Protein AF-A0A2I1HFL2-F1 (afdb_monomer_lite)

Secondary structure (DSSP, 8-state):
---SEE----TTT------EESSTT--HHHHHHHHHHHHHHHHHHHHHHHHHHHHHHHHHS-HHHHHHHHHHHHHHHTEEE-TTT--EEESSS-SS-TTT---

Structure (mmCIF, N/CA/C/O backbone):
data_AF-A0A2I1HFL2-F1
#
_entry.id   AF-A0A2I1HFL2-F1
#
loop_
_atom_site.group_PDB
_atom_site.id
_atom_site.type_symbol
_atom_site.label_atom_id
_atom_site.label_alt_id
_atom_site.label_comp_id
_atom_site.label_asym_id
_atom_sit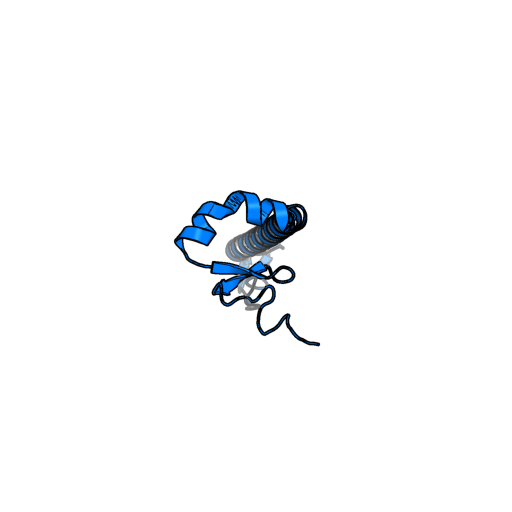e.label_entity_id
_atom_site.label_seq_id
_atom_site.pdbx_PDB_ins_code
_atom_site.Cartn_x
_atom_site.Cartn_y
_atom_site.Cartn_z
_atom_site.occupancy
_atom_site.B_iso_or_equiv
_atom_site.auth_seq_id
_atom_site.auth_comp_id
_atom_site.auth_asym_id
_atom_site.auth_atom_id
_atom_site.pdbx_PDB_model_num
ATOM 1 N N . MET A 1 1 ? 17.035 10.294 -38.124 1.00 51.78 1 MET A N 1
ATOM 2 C CA . MET A 1 1 ? 17.716 9.606 -37.006 1.00 51.78 1 MET A CA 1
ATOM 3 C C . MET A 1 1 ? 16.782 9.611 -35.808 1.00 51.78 1 MET A C 1
ATOM 5 O O . MET A 1 1 ? 16.380 10.684 -35.382 1.00 51.78 1 MET A O 1
ATOM 9 N N . ILE A 1 2 ? 16.361 8.442 -35.326 1.00 60.41 2 ILE A N 1
ATOM 10 C CA . ILE A 1 2 ? 15.558 8.319 -34.102 1.00 60.41 2 ILE A CA 1
ATOM 11 C C . ILE A 1 2 ? 16.543 8.006 -32.974 1.00 60.41 2 ILE A C 1
ATOM 13 O O . ILE A 1 2 ? 17.130 6.936 -33.001 1.00 60.41 2 ILE A O 1
ATOM 17 N N . GLY A 1 3 ? 16.707 8.942 -32.033 1.00 68.12 3 GLY A N 1
ATOM 18 C CA . GLY A 1 3 ? 17.346 8.762 -30.724 1.00 68.12 3 GLY A CA 1
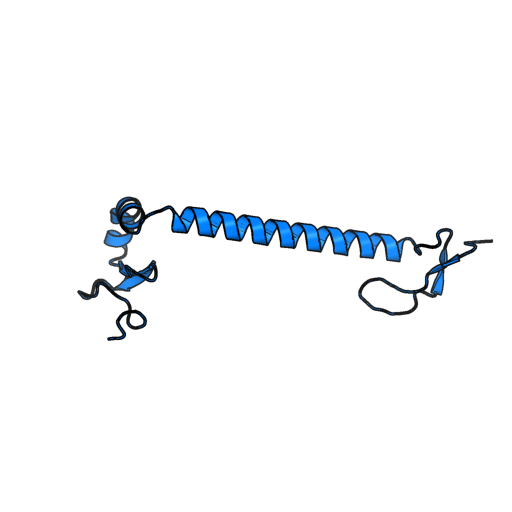ATOM 19 C C . GLY A 1 3 ? 18.854 8.490 -30.707 1.00 68.12 3 GLY A C 1
ATOM 20 O O . GLY A 1 3 ? 19.284 7.381 -30.987 1.00 68.12 3 GLY A O 1
ATOM 21 N N . GLU A 1 4 ? 19.646 9.480 -30.291 1.00 84.44 4 GLU A N 1
ATOM 22 C CA . GLU A 1 4 ? 21.105 9.371 -30.089 1.00 84.44 4 GLU A CA 1
ATOM 23 C C . GLU A 1 4 ? 21.503 8.392 -28.969 1.00 84.44 4 GLU A C 1
ATOM 25 O O . GLU A 1 4 ? 22.639 7.928 -28.917 1.00 84.44 4 GLU A O 1
ATOM 30 N N . TYR A 1 5 ? 20.564 8.042 -28.087 1.00 83.06 5 TYR A N 1
ATOM 31 C CA . TYR A 1 5 ? 20.786 7.143 -26.960 1.00 83.06 5 TYR A CA 1
ATOM 32 C C . TYR A 1 5 ? 20.065 5.815 -27.167 1.00 83.06 5 TYR A C 1
ATOM 34 O O . TYR A 1 5 ? 18.971 5.756 -27.721 1.00 83.06 5 TYR A O 1
ATOM 42 N N . SER A 1 6 ? 20.634 4.725 -26.662 1.00 84.31 6 SER A N 1
ATOM 43 C CA . SER A 1 6 ? 19.940 3.438 -26.582 1.00 84.31 6 SER A CA 1
ATOM 44 C C . SER A 1 6 ? 19.413 3.22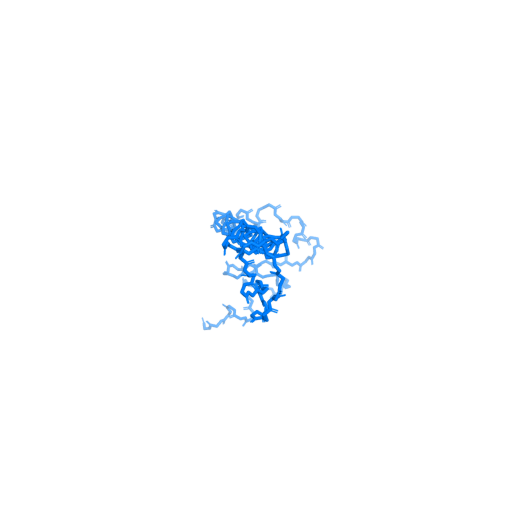6 -25.166 1.00 84.31 6 SER A C 1
ATOM 46 O O . SER A 1 6 ? 20.090 3.513 -24.182 1.00 84.31 6 SER A O 1
ATOM 48 N N . CYS A 1 7 ? 18.172 2.755 -25.037 1.00 87.38 7 CYS A N 1
ATOM 49 C CA . CYS A 1 7 ? 17.618 2.438 -23.726 1.00 87.38 7 CYS A CA 1
ATOM 50 C C . CYS A 1 7 ? 18.281 1.155 -23.184 1.00 87.38 7 CYS A C 1
ATOM 52 O O . CYS A 1 7 ? 18.097 0.091 -23.788 1.00 87.38 7 CYS A O 1
ATOM 54 N N . PRO A 1 8 ? 19.000 1.220 -22.046 1.00 80.75 8 PRO A N 1
ATOM 55 C CA . PRO A 1 8 ? 19.830 0.108 -21.588 1.00 80.75 8 PRO A CA 1
ATOM 56 C C . PRO A 1 8 ? 18.991 -1.072 -21.083 1.00 80.75 8 PRO A C 1
ATOM 58 O O . PRO A 1 8 ? 19.261 -2.212 -21.447 1.00 80.75 8 PRO A O 1
ATOM 61 N N . TYR A 1 9 ? 17.927 -0.824 -20.307 1.00 83.25 9 TYR A N 1
ATOM 62 C CA . TYR A 1 9 ? 17.052 -1.880 -19.786 1.00 83.25 9 TYR A CA 1
ATOM 63 C C . TYR A 1 9 ? 15.623 -1.408 -19.476 1.00 83.25 9 TYR A C 1
ATOM 65 O O . TYR A 1 9 ? 15.341 -0.218 -19.284 1.00 83.25 9 TYR A O 1
ATOM 73 N N . LEU A 1 10 ? 14.713 -2.378 -19.391 1.00 82.25 10 LEU A N 1
ATOM 74 C CA . LEU A 1 10 ? 13.351 -2.220 -18.888 1.00 82.25 10 LEU A CA 1
ATOM 75 C C . LEU A 1 10 ? 13.345 -2.288 -17.352 1.00 82.25 10 LEU A C 1
ATOM 77 O O . LEU A 1 10 ? 13.698 -3.324 -16.775 1.00 82.25 10 LEU A O 1
ATOM 81 N N . CYS A 1 11 ? 12.908 -1.211 -16.682 1.00 79.88 11 CYS A N 1
ATOM 82 C CA . CYS A 1 11 ? 12.774 -1.189 -15.219 1.00 79.88 11 CYS A CA 1
ATOM 83 C C . CYS A 1 11 ? 11.972 -2.401 -14.720 1.00 79.88 11 CYS A C 1
ATOM 85 O O . CYS A 1 11 ? 10.992 -2.804 -15.350 1.00 79.88 11 CYS A O 1
ATOM 87 N N . ASN A 1 12 ? 12.372 -2.944 -13.568 1.00 73.50 12 ASN A N 1
ATOM 88 C CA . ASN A 1 12 ? 11.780 -4.099 -12.875 1.00 73.50 12 ASN A CA 1
ATOM 89 C C . ASN A 1 12 ? 12.053 -5.479 -13.496 1.00 73.50 12 ASN A C 1
ATOM 91 O O . ASN A 1 12 ? 11.876 -6.475 -12.807 1.00 73.50 12 ASN A O 1
ATOM 95 N N . THR A 1 13 ? 12.478 -5.566 -14.761 1.00 81.12 13 THR A N 1
ATOM 96 C CA . THR A 1 13 ? 12.744 -6.867 -15.414 1.00 81.12 13 THR A CA 1
ATOM 97 C C . THR A 1 13 ? 14.222 -7.134 -15.672 1.00 81.12 13 THR A C 1
ATOM 99 O O . THR A 1 13 ? 14.585 -8.272 -15.943 1.00 81.12 13 THR A O 1
ATOM 102 N N . GLY A 1 14 ? 15.065 -6.092 -15.652 1.00 80.94 14 GLY A N 1
ATOM 103 C CA . GLY A 1 14 ? 16.496 -6.194 -15.961 1.00 80.94 14 GLY A CA 1
ATOM 104 C C . GLY A 1 14 ? 16.806 -6.565 -17.418 1.00 80.94 14 GLY A C 1
ATOM 105 O O . GLY A 1 14 ? 17.969 -6.667 -17.789 1.00 80.94 14 GLY A O 1
ATOM 106 N N . LYS A 1 15 ? 15.783 -6.753 -18.262 1.00 85.00 15 LYS A N 1
ATOM 107 C CA . LYS A 1 15 ? 15.947 -7.120 -19.670 1.00 85.00 15 LYS A CA 1
ATOM 108 C C . LYS A 1 15 ? 16.382 -5.913 -20.489 1.00 85.00 15 LYS A C 1
ATOM 110 O O . LYS A 1 15 ? 15.853 -4.815 -20.293 1.00 85.00 15 LYS A O 1
ATOM 115 N N . ALA A 1 16 ? 17.287 -6.136 -21.440 1.00 83.06 16 ALA A N 1
ATOM 116 C CA . ALA A 1 16 ? 17.694 -5.117 -22.400 1.00 83.06 16 ALA A CA 1
ATOM 117 C C . ALA A 1 16 ? 16.472 -4.579 -23.159 1.00 83.06 16 ALA A C 1
ATOM 119 O O . ALA A 1 16 ? 15.651 -5.345 -23.662 1.00 83.06 16 ALA A O 1
ATOM 120 N N . CYS A 1 17 ? 16.335 -3.251 -23.208 1.00 85.00 17 CYS A N 1
ATOM 121 C CA . CYS A 1 17 ? 15.204 -2.621 -23.887 1.00 85.00 17 CYS A CA 1
ATOM 122 C C . CYS A 1 17 ? 15.447 -2.501 -25.395 1.00 85.00 17 CYS A C 1
ATOM 124 O O . CYS A 1 17 ? 14.490 -2.594 -26.158 1.00 85.00 17 CYS A O 1
ATOM 126 N N . GLY A 1 18 ? 16.689 -2.231 -25.815 1.00 79.50 18 GLY A N 1
ATOM 127 C CA . GLY A 1 18 ? 17.102 -2.189 -27.226 1.00 79.50 18 GLY A CA 1
ATOM 128 C C . GLY A 1 18 ? 16.476 -1.076 -28.078 1.00 79.50 18 GLY A C 1
ATOM 129 O O . GLY A 1 18 ? 16.802 -0.949 -29.251 1.00 79.50 18 GLY A O 1
ATOM 130 N N . ASN A 1 19 ? 15.593 -0.252 -27.508 1.00 84.75 19 ASN A N 1
ATOM 131 C CA . ASN A 1 19 ? 14.915 0.820 -28.229 1.00 84.75 19 ASN A CA 1
ATOM 132 C C . ASN A 1 19 ? 15.782 2.077 -28.279 1.00 84.75 19 ASN A C 1
ATOM 134 O O . ASN A 1 19 ? 16.288 2.528 -27.245 1.00 84.75 19 ASN A O 1
ATOM 138 N N . ALA A 1 20 ? 15.865 2.686 -29.462 1.00 83.94 20 ALA A N 1
ATOM 139 C CA . ALA A 1 20 ? 16.444 4.009 -29.617 1.00 83.94 20 ALA A CA 1
ATOM 140 C C . ALA A 1 20 ? 15.635 5.051 -28.828 1.00 83.94 20 ALA A C 1
ATOM 142 O O . ALA A 1 20 ? 14.404 4.987 -28.713 1.00 83.94 20 ALA A O 1
ATOM 143 N N . CYS A 1 21 ? 16.340 6.003 -28.238 1.00 82.25 21 CYS A N 1
ATOM 144 C CA . CYS A 1 21 ? 15.808 6.973 -27.307 1.00 82.25 21 CYS A CA 1
ATOM 145 C C . CYS A 1 21 ? 16.480 8.335 -27.480 1.00 82.25 21 CYS A C 1
ATOM 147 O O . CYS A 1 21 ? 17.660 8.448 -27.777 1.00 82.25 21 CYS A O 1
ATOM 149 N N . ILE A 1 22 ? 15.711 9.392 -27.248 1.00 85.75 22 ILE A N 1
ATOM 150 C CA . ILE A 1 22 ? 16.200 10.776 -27.253 1.00 85.75 22 ILE A CA 1
ATOM 151 C C . ILE A 1 22 ? 16.768 11.209 -25.892 1.00 85.75 22 ILE A C 1
ATOM 153 O O . ILE A 1 22 ? 17.164 12.355 -25.736 1.00 85.75 22 ILE A O 1
ATOM 157 N N . ARG A 1 23 ? 16.730 10.330 -24.884 1.00 83.50 23 ARG A N 1
ATOM 158 C CA . ARG A 1 23 ? 17.079 10.629 -23.495 1.00 83.50 23 ARG A CA 1
ATOM 159 C C . ARG A 1 23 ? 18.097 9.620 -22.968 1.00 83.50 23 ARG A C 1
ATOM 161 O O . ARG A 1 23 ? 17.882 8.421 -23.178 1.00 83.50 23 ARG A O 1
ATOM 168 N N . PRO A 1 24 ? 19.124 10.060 -22.225 1.00 82.62 24 PRO A N 1
ATOM 169 C CA . PRO A 1 24 ? 20.079 9.149 -21.600 1.00 82.62 24 PRO A CA 1
ATOM 170 C C . PRO A 1 24 ? 19.421 8.269 -20.525 1.00 82.62 24 PRO A C 1
ATOM 172 O O . PRO A 1 24 ? 19.854 7.143 -20.301 1.00 82.62 24 PRO A O 1
ATOM 175 N N . GLU A 1 25 ? 18.330 8.724 -19.897 1.00 82.56 25 GLU A N 1
ATOM 176 C CA . GLU A 1 25 ? 17.617 7.955 -18.868 1.00 82.56 25 GLU A CA 1
ATOM 177 C C . GLU A 1 25 ? 16.767 6.810 -19.442 1.00 82.56 25 GLU A C 1
ATOM 179 O O . GLU A 1 25 ? 16.279 5.969 -18.691 1.00 82.56 25 GLU A O 1
ATOM 184 N N . GLY A 1 26 ? 16.568 6.757 -20.763 1.00 86.25 26 GLY A N 1
ATOM 185 C CA . GLY A 1 26 ? 15.859 5.671 -21.437 1.00 86.25 26 GLY A CA 1
ATOM 186 C C . GLY A 1 26 ? 14.477 6.033 -21.987 1.00 86.25 26 GLY A C 1
ATOM 187 O O . GLY A 1 26 ? 13.974 7.153 -21.876 1.00 86.25 26 GLY A O 1
ATOM 188 N N . CYS A 1 27 ? 13.860 5.054 -22.657 1.00 88.62 27 CYS A N 1
ATOM 189 C CA . CYS A 1 27 ? 12.685 5.263 -23.503 1.00 88.62 27 CYS A CA 1
ATOM 190 C C . CYS A 1 27 ? 11.383 5.512 -22.721 1.00 88.62 27 CYS A C 1
ATOM 192 O O . CYS A 1 27 ? 11.301 5.377 -21.500 1.00 88.62 27 CYS A O 1
ATOM 194 N N . ARG A 1 28 ? 10.301 5.824 -23.445 1.00 86.44 28 ARG A N 1
ATOM 195 C CA . ARG A 1 28 ? 8.965 6.049 -22.862 1.00 86.44 28 ARG A CA 1
ATOM 196 C C . ARG A 1 28 ? 8.492 4.890 -21.971 1.00 86.44 28 ARG A C 1
ATOM 198 O O . ARG A 1 28 ? 7.822 5.133 -20.968 1.00 86.44 28 ARG A O 1
ATOM 205 N N . PHE A 1 29 ? 8.820 3.645 -22.323 1.00 84.88 29 PHE A N 1
ATOM 206 C CA . PHE A 1 29 ? 8.471 2.473 -21.514 1.00 84.88 29 PHE A CA 1
ATOM 207 C C . PHE A 1 29 ? 9.235 2.444 -20.186 1.00 84.88 29 PHE A C 1
ATOM 209 O O . PHE A 1 29 ? 8.614 2.207 -19.150 1.00 84.88 29 PHE A O 1
ATOM 216 N N . HIS A 1 30 ? 10.533 2.770 -20.202 1.00 87.38 30 HIS A N 1
ATOM 217 C CA . HIS A 1 30 ? 11.356 2.906 -18.997 1.00 87.38 30 HIS A CA 1
ATOM 218 C C . HIS A 1 30 ? 10.746 3.937 -18.034 1.00 87.38 30 HIS A C 1
ATOM 220 O O . HIS A 1 30 ? 10.467 3.625 -16.878 1.00 87.38 30 HIS A O 1
ATOM 226 N N . TRP A 1 31 ? 10.407 5.131 -18.528 1.00 85.75 31 TRP A N 1
ATOM 227 C CA . TRP A 1 31 ? 9.802 6.188 -17.709 1.00 85.75 31 TRP A CA 1
ATOM 228 C C . TRP A 1 31 ? 8.447 5.811 -17.106 1.00 85.75 31 TRP A C 1
ATOM 230 O O . TRP A 1 31 ? 8.204 6.066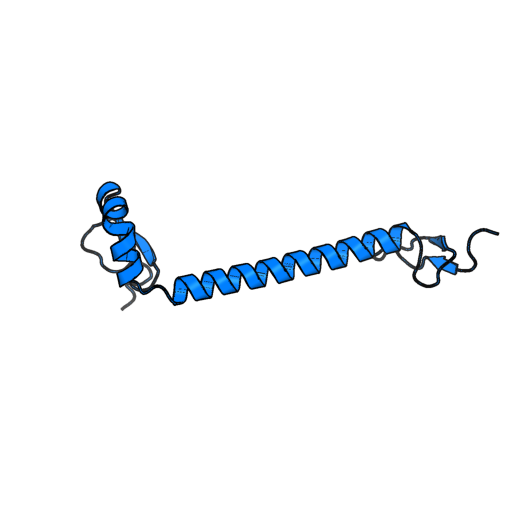 -15.926 1.00 85.75 31 TRP A O 1
ATOM 240 N N . LYS A 1 32 ? 7.564 5.169 -17.882 1.00 87.06 32 LYS A N 1
ATOM 241 C CA . LYS A 1 32 ? 6.280 4.676 -17.355 1.00 87.06 32 LYS A CA 1
ATOM 242 C C . LYS A 1 32 ? 6.483 3.648 -16.243 1.00 87.06 32 LYS A C 1
ATOM 244 O O . LYS A 1 32 ? 5.766 3.689 -15.245 1.00 87.06 32 LYS A O 1
ATOM 249 N N . ALA A 1 33 ? 7.438 2.736 -16.407 1.00 86.75 33 ALA A N 1
ATOM 250 C CA . ALA A 1 33 ? 7.739 1.722 -15.406 1.00 86.75 33 ALA A CA 1
ATOM 251 C C . ALA A 1 33 ? 8.350 2.336 -14.133 1.00 86.75 33 ALA A C 1
ATOM 253 O O . ALA A 1 33 ? 7.912 2.001 -13.034 1.00 86.75 33 ALA A O 1
ATOM 254 N N . LYS A 1 34 ? 9.275 3.293 -14.277 1.00 85.38 34 LYS A N 1
ATOM 255 C CA . LYS A 1 34 ? 9.865 4.051 -13.164 1.00 85.38 34 LYS A CA 1
ATOM 256 C C . LYS A 1 34 ? 8.811 4.842 -12.384 1.00 85.38 34 LYS A C 1
ATOM 258 O O . LYS A 1 34 ? 8.791 4.785 -11.160 1.00 85.38 34 LYS A O 1
ATOM 263 N N . LYS A 1 35 ? 7.876 5.507 -13.075 1.00 86.25 35 LYS A N 1
ATOM 264 C CA . LYS A 1 35 ? 6.755 6.205 -12.425 1.00 86.25 35 LYS A CA 1
ATOM 265 C C . LYS A 1 35 ? 5.894 5.247 -11.593 1.00 86.25 35 LYS A C 1
ATOM 267 O O . LYS A 1 35 ? 5.676 5.506 -10.419 1.00 86.25 35 LYS A O 1
ATOM 272 N N . ARG A 1 36 ? 5.499 4.098 -12.162 1.00 85.19 36 ARG A N 1
ATOM 273 C CA . ARG A 1 36 ? 4.738 3.061 -11.435 1.00 85.19 36 ARG A CA 1
ATOM 274 C C . ARG A 1 36 ? 5.471 2.542 -10.197 1.00 85.19 36 ARG A C 1
ATOM 276 O O . ARG A 1 36 ? 4.822 2.232 -9.205 1.00 85.19 36 ARG A O 1
ATOM 283 N N . PHE A 1 37 ? 6.796 2.421 -10.262 1.00 83.69 37 PHE A N 1
ATOM 284 C CA . PHE A 1 37 ? 7.609 2.003 -9.121 1.00 83.69 37 PHE A CA 1
ATOM 285 C C . PHE A 1 37 ? 7.541 3.024 -7.980 1.00 83.69 37 PHE A C 1
ATOM 287 O O . PHE A 1 37 ? 7.218 2.650 -6.857 1.00 83.69 37 PHE A O 1
ATOM 294 N N . TYR A 1 38 ? 7.750 4.312 -8.269 1.00 81.56 38 TYR A N 1
ATOM 295 C CA . TYR A 1 38 ? 7.614 5.359 -7.252 1.00 81.56 38 TYR A CA 1
ATOM 296 C C . TYR A 1 38 ? 6.184 5.493 -6.724 1.00 81.56 38 TYR A C 1
ATOM 298 O O . TYR A 1 38 ? 6.006 5.647 -5.520 1.00 81.56 38 TYR A O 1
ATOM 306 N N . ASP A 1 39 ? 5.170 5.380 -7.586 1.00 87.88 39 ASP A N 1
ATOM 307 C CA . ASP A 1 39 ? 3.765 5.400 -7.162 1.00 87.88 39 ASP A CA 1
ATOM 308 C C . ASP A 1 39 ? 3.465 4.237 -6.197 1.00 87.88 39 ASP A C 1
ATOM 310 O O . ASP A 1 39 ? 2.805 4.436 -5.176 1.00 87.88 39 ASP A O 1
ATOM 314 N N . ARG A 1 40 ? 4.011 3.039 -6.466 1.00 84.19 40 ARG A N 1
ATOM 315 C CA . ARG A 1 40 ? 3.910 1.885 -5.560 1.00 84.19 40 ARG A CA 1
ATOM 316 C C . ARG A 1 40 ? 4.608 2.159 -4.230 1.00 84.19 40 ARG A C 1
ATOM 318 O O . ARG A 1 40 ? 3.965 2.011 -3.196 1.00 84.19 40 ARG A O 1
ATOM 325 N N . LEU A 1 41 ? 5.868 2.596 -4.249 1.00 84.19 41 LEU A N 1
ATOM 326 C CA . LEU A 1 41 ? 6.604 2.925 -3.023 1.00 84.19 41 LEU A CA 1
ATOM 327 C C . LEU A 1 41 ? 5.860 3.966 -2.181 1.00 84.19 41 LEU A C 1
ATOM 329 O O . LEU A 1 41 ? 5.738 3.807 -0.971 1.00 84.19 41 LEU A O 1
ATOM 333 N N . ARG A 1 42 ? 5.297 4.998 -2.820 1.00 86.69 42 ARG A N 1
ATOM 334 C CA . ARG A 1 42 ? 4.491 6.015 -2.139 1.00 86.69 42 ARG A CA 1
ATOM 335 C C . ARG A 1 42 ? 3.232 5.418 -1.515 1.00 86.69 42 ARG A C 1
ATOM 337 O O . ARG A 1 42 ? 2.915 5.744 -0.377 1.00 86.69 42 ARG A O 1
ATOM 344 N N . SER A 1 43 ? 2.525 4.548 -2.238 1.00 82.00 43 SER A N 1
ATOM 345 C CA . SER A 1 43 ? 1.333 3.874 -1.707 1.00 82.00 43 SER A CA 1
ATOM 346 C C . SER A 1 43 ? 1.657 2.953 -0.528 1.00 82.00 43 SER A C 1
ATOM 348 O O . SER A 1 43 ? 0.884 2.867 0.420 1.00 82.00 43 SER A O 1
ATOM 350 N N . GLU A 1 44 ? 2.818 2.303 -0.559 1.00 89.38 44 GLU A N 1
ATOM 351 C CA . GLU A 1 44 ? 3.272 1.393 0.486 1.00 89.38 44 GLU A CA 1
ATOM 352 C C . GLU A 1 44 ? 3.732 2.156 1.734 1.00 89.38 44 GLU A C 1
ATOM 354 O O . GLU A 1 44 ? 3.340 1.791 2.839 1.00 89.38 44 GLU A O 1
ATOM 359 N N . SER A 1 45 ? 4.442 3.276 1.554 1.00 88.00 45 SER A N 1
ATOM 360 C CA . SER A 1 45 ? 4.776 4.221 2.631 1.00 88.00 45 SER A CA 1
ATOM 361 C C . SER A 1 45 ? 3.515 4.762 3.304 1.00 88.00 45 SER A C 1
ATOM 363 O O . SER A 1 45 ? 3.384 4.684 4.521 1.00 88.00 45 SER A O 1
ATOM 365 N N . LEU A 1 46 ? 2.535 5.216 2.512 1.00 89.38 46 LEU A N 1
ATOM 366 C CA . LEU A 1 46 ? 1.257 5.706 3.033 1.00 89.38 46 LEU A CA 1
ATOM 367 C C . LEU A 1 46 ? 0.505 4.611 3.807 1.00 89.38 46 LEU A C 1
ATOM 369 O O . LEU A 1 46 ? -0.100 4.878 4.841 1.00 89.38 46 LEU A O 1
ATOM 373 N N . ARG A 1 47 ? 0.546 3.362 3.325 1.00 88.56 47 ARG A N 1
ATOM 374 C CA . ARG A 1 47 ? -0.074 2.223 4.012 1.00 88.56 47 ARG A CA 1
ATOM 375 C C . ARG A 1 47 ? 0.571 1.967 5.373 1.00 88.56 47 ARG A C 1
ATOM 377 O O . ARG A 1 47 ? -0.156 1.711 6.329 1.00 88.56 47 ARG A O 1
ATOM 384 N N . LEU A 1 48 ? 1.901 2.032 5.455 1.00 83.38 48 LEU A N 1
ATOM 385 C CA . LEU A 1 48 ? 2.633 1.869 6.713 1.00 83.38 48 LEU A CA 1
ATOM 386 C C . LEU A 1 48 ? 2.306 2.997 7.699 1.00 83.38 48 LEU A C 1
ATOM 388 O O . LEU A 1 48 ? 1.991 2.703 8.847 1.00 83.38 48 LEU A O 1
ATOM 392 N N . GLU A 1 49 ? 2.268 4.250 7.242 1.00 89.75 49 GLU A N 1
ATOM 393 C CA . GLU A 1 49 ? 1.876 5.401 8.072 1.00 89.75 49 GLU A CA 1
ATOM 394 C C . GLU A 1 49 ? 0.441 5.269 8.610 1.00 89.75 49 GLU A C 1
ATOM 396 O O . GLU A 1 49 ? 0.190 5.513 9.790 1.00 89.75 49 GLU A O 1
ATOM 401 N N . ILE A 1 50 ? -0.512 4.848 7.768 1.00 86.50 50 ILE A N 1
ATOM 402 C CA . ILE A 1 50 ? -1.902 4.606 8.188 1.00 86.50 50 ILE A CA 1
ATOM 403 C C . ILE A 1 50 ? -1.965 3.464 9.209 1.00 86.50 50 ILE A C 1
ATOM 405 O O . ILE A 1 50 ? -2.665 3.578 10.212 1.00 86.50 50 ILE A O 1
ATOM 409 N N . GLN A 1 51 ? -1.225 2.375 8.985 1.00 78.06 51 GLN A N 1
ATOM 410 C CA . GLN A 1 51 ? -1.172 1.244 9.910 1.00 78.06 51 GLN A CA 1
ATOM 411 C C . GLN A 1 51 ? -0.562 1.635 11.262 1.00 78.06 51 GLN A C 1
ATOM 413 O O . GLN A 1 51 ? -1.026 1.164 12.300 1.00 78.06 51 GLN A O 1
ATOM 418 N N . GLU A 1 52 ? 0.460 2.487 11.263 1.00 81.44 52 GLU A N 1
ATOM 419 C CA . GLU A 1 52 ? 1.090 2.994 12.480 1.00 81.44 52 GLU A CA 1
ATOM 420 C C . GLU A 1 52 ? 0.160 3.938 13.247 1.00 81.44 52 GLU A C 1
ATOM 422 O O . GLU A 1 52 ? 0.015 3.773 14.456 1.00 81.44 52 GLU A O 1
ATOM 427 N N . ARG A 1 53 ? -0.562 4.829 12.552 1.00 81.38 53 ARG A N 1
ATOM 428 C CA . ARG A 1 53 ? -1.610 5.671 13.158 1.00 81.38 53 ARG A CA 1
ATOM 429 C C . ARG A 1 53 ? -2.748 4.854 13.761 1.00 81.38 53 ARG A C 1
ATOM 431 O O . ARG A 1 53 ? -3.134 5.085 14.897 1.00 81.38 53 ARG A O 1
ATOM 438 N N . LEU A 1 54 ? -3.244 3.850 13.039 1.00 74.62 54 LEU A N 1
ATOM 439 C CA . LEU A 1 54 ? -4.248 2.921 13.568 1.00 74.62 54 LEU A CA 1
ATOM 440 C C . LEU A 1 54 ? -3.724 2.188 14.809 1.00 74.62 54 LEU A C 1
ATOM 442 O O . LEU A 1 54 ? -4.452 2.028 15.783 1.00 74.62 54 LEU A O 1
ATOM 446 N N . ARG A 1 55 ? -2.453 1.765 14.810 1.00 71.75 55 ARG A N 1
ATOM 447 C CA . ARG A 1 55 ? -1.827 1.156 15.991 1.00 71.75 55 ARG A CA 1
ATOM 448 C C . ARG A 1 55 ? -1.690 2.136 17.150 1.00 71.75 55 ARG A C 1
ATOM 450 O O . ARG A 1 55 ? -1.911 1.711 18.277 1.00 71.75 55 ARG A O 1
ATOM 457 N N . SER A 1 56 ? -1.331 3.398 16.912 1.00 64.06 56 SER A N 1
ATOM 458 C CA . SER A 1 56 ? -1.245 4.401 17.979 1.00 64.06 56 SER A CA 1
ATOM 459 C C . SER A 1 56 ? -2.623 4.739 18.540 1.00 64.06 56 SER A C 1
ATOM 461 O O . SER A 1 56 ? -2.779 4.745 19.751 1.00 64.06 56 SER A O 1
ATOM 463 N N . GLU A 1 57 ? -3.638 4.899 17.690 1.00 68.00 57 GLU A N 1
ATOM 464 C CA . GLU A 1 57 ? -5.024 5.140 18.116 1.00 68.00 57 GLU A CA 1
ATOM 465 C C . GLU A 1 57 ? -5.594 3.963 18.924 1.00 68.00 57 GLU A C 1
ATOM 467 O O . GLU A 1 57 ? -6.259 4.163 19.938 1.00 68.00 57 GLU A O 1
ATOM 472 N N . ILE A 1 58 ? -5.315 2.721 18.511 1.00 63.88 58 ILE A N 1
ATOM 473 C CA . ILE A 1 58 ? -5.718 1.523 19.266 1.00 63.88 58 ILE A CA 1
ATOM 474 C C . ILE A 1 58 ? -4.920 1.399 20.570 1.00 63.88 58 ILE A C 1
ATOM 476 O O . ILE A 1 58 ? -5.475 0.970 21.574 1.00 63.88 58 ILE A O 1
ATOM 480 N N . ARG A 1 59 ? -3.637 1.783 20.576 1.00 58.94 59 ARG A N 1
ATOM 481 C CA . ARG A 1 59 ? -2.788 1.791 21.778 1.00 58.94 59 ARG A CA 1
ATOM 482 C C . ARG A 1 59 ? -3.197 2.880 22.777 1.00 58.94 59 ARG A C 1
ATOM 484 O O . ARG A 1 59 ? -2.966 2.701 23.968 1.00 58.94 59 ARG A O 1
ATOM 491 N N . GLU A 1 60 ? -3.756 3.994 22.309 1.00 58.06 60 GLU A N 1
ATOM 492 C CA . GLU A 1 60 ? -4.245 5.086 23.159 1.00 58.06 60 GLU A CA 1
ATOM 493 C C . GLU A 1 60 ? -5.595 4.768 23.805 1.00 58.06 60 GLU A C 1
ATOM 495 O O . GLU A 1 60 ? -5.827 5.184 24.939 1.00 58.06 60 GLU A O 1
ATOM 500 N N . LYS A 1 61 ? -6.454 3.979 23.146 1.00 65.44 61 LYS A N 1
ATOM 501 C CA . LYS A 1 61 ? -7.687 3.492 23.772 1.00 65.44 61 LYS A CA 1
ATOM 502 C C . LYS A 1 61 ? -7.366 2.419 24.802 1.00 65.44 61 LYS A C 1
ATOM 504 O O . LYS A 1 61 ? -6.880 1.337 24.477 1.00 65.44 61 LYS A O 1
ATOM 509 N N . THR A 1 62 ? -7.669 2.705 26.059 1.00 71.12 62 THR A N 1
ATOM 510 C CA . THR A 1 62 ? -7.491 1.732 27.141 1.00 71.12 62 THR A CA 1
ATOM 511 C C . THR A 1 62 ? -8.477 0.564 26.987 1.00 71.12 62 THR A C 1
ATOM 513 O O . THR A 1 62 ? -9.563 0.725 26.427 1.00 71.12 62 THR A O 1
ATOM 516 N N . TYR A 1 63 ? -8.126 -0.627 27.495 1.00 68.50 63 TYR A N 1
ATOM 517 C CA . TYR A 1 63 ? -9.033 -1.791 27.544 1.00 68.50 63 TYR A CA 1
ATOM 518 C C . TYR A 1 63 ? -10.419 -1.406 28.089 1.00 68.50 63 TYR A C 1
ATOM 520 O O . TYR A 1 63 ? -11.442 -1.817 27.548 1.00 68.50 63 TYR A O 1
ATOM 528 N N . GLU A 1 64 ? -10.445 -0.537 29.100 1.00 71.62 64 GLU A N 1
ATOM 529 C CA . GLU A 1 64 ? -11.664 -0.029 29.726 1.00 71.62 64 GLU A CA 1
ATOM 530 C C . GLU A 1 64 ? -12.531 0.804 28.774 1.00 71.62 64 GLU A C 1
ATOM 532 O O . GLU A 1 64 ? -13.749 0.633 28.747 1.00 71.62 64 GLU A O 1
ATOM 537 N N . GLU A 1 65 ? -11.931 1.666 27.950 1.00 78.12 65 GLU A N 1
ATOM 538 C CA . GLU A 1 65 ? -12.652 2.466 26.950 1.00 78.12 65 GLU A CA 1
ATOM 539 C C . GLU A 1 65 ? -13.238 1.600 25.831 1.00 78.12 65 GLU A C 1
ATOM 541 O O . GLU A 1 65 ? -14.368 1.833 25.395 1.00 78.12 65 GLU A O 1
ATOM 546 N N . ILE A 1 66 ? -12.502 0.572 25.394 1.00 76.44 66 ILE A N 1
ATOM 547 C CA . ILE A 1 66 ? -12.976 -0.397 24.394 1.00 76.44 66 ILE A CA 1
ATOM 548 C C . ILE A 1 66 ? -14.142 -1.207 24.967 1.00 76.44 66 ILE A C 1
ATOM 550 O O . ILE A 1 66 ? -15.186 -1.330 24.321 1.00 76.44 66 ILE A O 1
ATOM 554 N N . MET A 1 67 ? -13.989 -1.716 26.192 1.00 74.38 67 MET A N 1
ATOM 555 C CA . MET A 1 67 ? -15.046 -2.445 26.884 1.00 74.38 67 MET A CA 1
ATOM 556 C C . MET A 1 67 ? -16.276 -1.564 27.077 1.00 74.38 67 MET A C 1
ATOM 558 O O . MET A 1 67 ? -17.367 -2.044 26.807 1.00 74.38 67 MET A O 1
ATOM 562 N N . LEU A 1 68 ? -16.127 -0.290 27.472 1.00 81.56 68 LEU A N 1
ATOM 563 C CA . LEU A 1 68 ? -17.218 0.687 27.618 1.00 81.56 68 LEU A CA 1
ATOM 564 C C . LEU A 1 68 ? -17.956 0.981 26.307 1.00 81.56 68 LEU A C 1
ATOM 566 O O . LEU A 1 68 ? -19.185 0.971 26.296 1.00 81.56 68 LEU A O 1
ATOM 570 N N . ALA A 1 69 ? -17.233 1.224 25.215 1.00 82.00 69 ALA A N 1
ATOM 571 C CA . ALA A 1 69 ? -17.834 1.571 23.927 1.00 82.00 69 ALA A CA 1
ATOM 572 C C . ALA A 1 69 ? -18.613 0.406 23.294 1.00 82.00 69 ALA A C 1
ATOM 574 O O . ALA A 1 69 ? -19.572 0.631 22.557 1.00 82.00 69 ALA A O 1
ATOM 575 N N . HIS A 1 70 ? -18.205 -0.833 23.577 1.00 80.62 70 HIS A N 1
ATOM 576 C CA . HIS A 1 70 ? -18.739 -2.030 22.927 1.00 80.62 70 HIS A CA 1
ATOM 577 C C . HIS A 1 70 ? -19.548 -2.950 23.859 1.00 80.62 70 HIS A C 1
ATOM 579 O O . HIS A 1 70 ? -19.903 -4.052 23.437 1.00 80.62 70 HIS A O 1
ATOM 585 N N . ARG A 1 71 ? -19.891 -2.518 25.087 1.00 77.50 71 ARG A N 1
ATOM 586 C CA . ARG A 1 71 ? -20.614 -3.342 26.090 1.00 77.50 71 ARG A CA 1
ATOM 587 C C . ARG A 1 71 ? -21.840 -4.047 25.521 1.00 77.50 71 ARG A C 1
ATOM 589 O O . ARG A 1 71 ? -21.941 -5.265 25.625 1.00 77.50 71 ARG A O 1
ATOM 596 N N . ASP A 1 72 ? -22.731 -3.296 24.882 1.00 83.19 72 ASP A N 1
ATOM 597 C CA . ASP A 1 72 ? -24.004 -3.832 24.394 1.00 83.19 72 ASP A CA 1
ATOM 598 C C . ASP A 1 72 ? -23.790 -4.852 23.272 1.00 83.19 72 ASP A C 1
ATOM 600 O O . ASP A 1 72 ? -24.394 -5.922 23.265 1.00 83.19 72 ASP A O 1
ATOM 604 N N . THR A 1 73 ? -22.864 -4.570 22.352 1.00 81.88 73 THR A N 1
ATOM 605 C CA . THR A 1 73 ? -22.519 -5.494 21.263 1.00 81.88 73 THR A CA 1
ATOM 606 C C . THR A 1 73 ? -21.863 -6.779 21.768 1.00 81.88 73 THR A C 1
ATOM 608 O O . THR A 1 73 ? -22.154 -7.858 21.252 1.00 81.88 73 THR A O 1
ATOM 611 N N . LEU A 1 74 ? -21.014 -6.680 22.796 1.00 82.31 74 LEU A N 1
ATOM 612 C CA . LEU A 1 74 ? -20.363 -7.824 23.436 1.00 82.31 74 LEU A CA 1
ATOM 613 C C . LEU A 1 74 ? -21.384 -8.694 24.187 1.00 82.31 74 LEU A C 1
ATOM 615 O O . LEU A 1 74 ? -21.359 -9.918 24.053 1.00 82.31 74 LEU A O 1
ATOM 619 N N . ALA A 1 75 ? -22.335 -8.068 24.889 1.00 80.19 75 ALA A N 1
ATOM 620 C CA . ALA A 1 75 ? -23.420 -8.759 25.586 1.00 80.19 75 A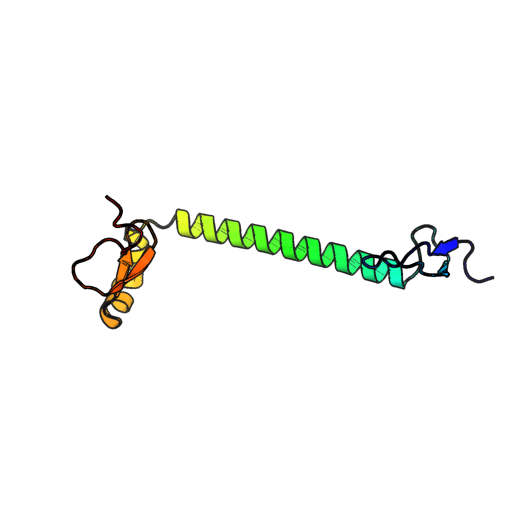LA A CA 1
ATOM 621 C C . ALA A 1 75 ? -24.377 -9.477 24.619 1.00 80.19 75 ALA A C 1
ATOM 623 O O . ALA A 1 75 ? -24.742 -10.624 24.865 1.00 80.19 75 ALA A O 1
ATOM 624 N N . ILE A 1 76 ? -24.734 -8.848 23.490 1.00 87.88 76 ILE A N 1
ATOM 625 C CA . ILE A 1 76 ? -25.587 -9.460 22.452 1.00 87.88 76 ILE A CA 1
ATOM 626 C C . ILE A 1 76 ? -24.939 -10.721 21.868 1.00 87.88 76 ILE A C 1
ATOM 628 O O . ILE A 1 76 ? -25.619 -11.712 21.608 1.00 87.88 76 ILE A O 1
ATOM 632 N N . LEU A 1 77 ? -23.626 -10.678 21.641 1.00 81.50 77 LEU A N 1
ATOM 633 C CA . LEU A 1 77 ? -22.870 -11.776 21.039 1.00 81.50 77 LEU A CA 1
ATOM 634 C C . LEU A 1 77 ? -22.364 -12.800 22.067 1.00 81.50 77 LEU A C 1
ATOM 636 O O . LEU A 1 77 ? -21.804 -13.820 21.669 1.00 81.50 77 LEU A O 1
ATOM 640 N N . ASN A 1 78 ? -22.580 -12.554 23.364 1.00 80.88 78 ASN A N 1
ATOM 641 C CA . ASN A 1 78 ? -22.128 -13.399 24.469 1.00 80.88 78 ASN A CA 1
ATOM 642 C C . ASN A 1 78 ? -20.601 -13.657 24.450 1.00 80.88 78 ASN A C 1
ATOM 644 O O . ASN A 1 78 ? -20.133 -14.774 24.697 1.00 80.88 78 ASN A O 1
ATOM 648 N N . ILE A 1 79 ? -19.827 -12.619 24.113 1.00 82.19 79 ILE A N 1
ATOM 649 C CA . ILE A 1 79 ? -18.359 -12.641 24.008 1.00 82.19 79 ILE A CA 1
ATOM 650 C C . ILE A 1 79 ? -17.731 -11.552 24.886 1.00 82.19 79 ILE A C 1
ATOM 652 O O . ILE A 1 79 ? -18.316 -10.493 25.093 1.00 82.19 79 ILE A O 1
ATOM 656 N N . THR A 1 80 ? -16.513 -11.785 25.366 1.00 81.25 80 THR A N 1
ATOM 657 C CA . THR A 1 80 ? -15.663 -10.809 26.071 1.00 81.25 80 THR A CA 1
ATOM 658 C C . THR A 1 80 ? -14.334 -10.644 25.333 1.00 81.25 80 THR A C 1
ATOM 660 O O . THR A 1 80 ? -14.035 -11.406 24.415 1.00 81.25 80 THR A O 1
ATOM 663 N N . LEU A 1 81 ? -13.534 -9.630 25.674 1.00 78.31 81 LEU A N 1
ATOM 664 C CA . LEU A 1 81 ? -12.202 -9.435 25.094 1.00 78.31 81 LEU A CA 1
ATOM 665 C C . LEU A 1 81 ? -11.124 -9.820 26.110 1.00 78.31 81 LEU A C 1
ATOM 667 O O . LEU A 1 81 ? -11.241 -9.502 27.288 1.00 78.31 81 LEU A O 1
ATOM 671 N N . CYS A 1 82 ? -10.052 -10.465 25.651 1.00 77.62 82 CYS A N 1
ATOM 672 C CA . CYS A 1 82 ? -8.869 -10.702 26.477 1.00 77.62 82 CYS A CA 1
ATOM 673 C C . CYS A 1 82 ? -8.235 -9.374 26.912 1.00 77.62 82 CYS A C 1
ATOM 675 O O . CYS A 1 82 ? -7.975 -8.520 26.060 1.00 77.62 82 CYS A O 1
ATOM 677 N N . LYS A 1 83 ? -7.898 -9.235 28.199 1.00 72.94 83 LYS A N 1
ATOM 678 C CA . LYS A 1 83 ? -7.300 -8.005 28.742 1.00 72.94 83 LYS A CA 1
ATOM 679 C C . LYS A 1 83 ? -5.949 -7.628 28.124 1.00 72.94 83 LYS A C 1
ATOM 681 O O . LYS A 1 83 ? -5.662 -6.449 27.952 1.00 72.94 83 LYS A O 1
ATOM 686 N N . GLU A 1 84 ? -5.138 -8.616 27.761 1.00 69.56 84 GLU A N 1
ATOM 687 C CA . GLU A 1 84 ? -3.813 -8.389 27.164 1.00 69.56 84 GLU A CA 1
ATOM 688 C C . GLU A 1 84 ? -3.850 -8.345 25.639 1.00 69.56 84 GLU A C 1
ATOM 690 O O . GLU A 1 84 ? -3.142 -7.574 24.996 1.00 69.56 84 GLU A O 1
ATOM 695 N N . CYS A 1 85 ? -4.684 -9.202 25.059 1.00 72.19 85 CYS A N 1
ATOM 696 C CA . CYS A 1 85 ? -4.564 -9.588 23.660 1.00 72.19 85 CYS A CA 1
ATOM 697 C C . CYS A 1 85 ? -5.719 -9.027 22.810 1.00 72.19 85 CYS A C 1
ATOM 699 O O . CYS A 1 85 ? -5.685 -9.134 21.586 1.00 72.19 85 CYS A O 1
ATOM 701 N N . LEU A 1 86 ? -6.749 -8.448 23.451 1.00 72.06 86 LEU A N 1
ATOM 702 C CA . LEU A 1 86 ? -7.985 -7.922 22.849 1.00 72.06 86 LEU A CA 1
ATOM 703 C C . LEU A 1 86 ? -8.685 -8.899 21.889 1.00 72.06 86 LEU A C 1
ATOM 705 O O . LEU A 1 86 ? -9.479 -8.503 21.037 1.00 72.06 86 LEU A O 1
ATOM 709 N N . LEU A 1 87 ? -8.400 -10.195 22.024 1.00 76.88 87 LEU A N 1
ATOM 710 C CA . LEU A 1 87 ? -9.030 -11.244 21.237 1.00 76.88 87 LEU A CA 1
ATOM 711 C C . LEU A 1 87 ? -10.404 -11.585 21.826 1.00 76.88 87 LEU A C 1
ATOM 713 O O . LEU A 1 87 ? -10.502 -11.690 23.051 1.00 76.88 87 LEU A O 1
ATOM 717 N N . PRO A 1 88 ? -11.435 -11.806 20.990 1.00 74.38 88 PRO A N 1
ATOM 718 C CA . PRO A 1 88 ? -12.734 -12.286 21.448 1.00 74.38 88 PRO A CA 1
ATOM 719 C C . PRO A 1 88 ? -12.639 -13.669 22.103 1.00 74.38 88 PRO A C 1
ATOM 721 O O . PRO A 1 88 ? -12.080 -14.603 21.525 1.00 74.38 88 PRO A O 1
ATOM 724 N N . ILE A 1 89 ? -13.225 -13.810 23.287 1.00 80.31 89 ILE A N 1
ATOM 725 C CA . ILE A 1 89 ? -13.346 -15.050 24.058 1.00 80.31 89 ILE A CA 1
ATOM 726 C C . ILE A 1 89 ? -14.835 -15.279 24.333 1.00 80.31 89 ILE A C 1
ATOM 728 O O . ILE A 1 89 ? -15.610 -14.331 24.457 1.00 80.31 89 ILE A O 1
ATOM 732 N N . LYS A 1 90 ? -15.259 -16.541 24.417 1.00 76.62 90 LYS A N 1
ATOM 733 C CA . LYS A 1 90 ? -16.577 -16.875 24.970 1.00 76.62 90 LYS A CA 1
ATOM 734 C C . LYS A 1 90 ? -16.616 -16.514 26.454 1.00 76.62 90 LYS A C 1
ATOM 736 O O . LYS A 1 90 ? -15.607 -16.662 27.141 1.00 76.62 90 LYS A O 1
ATOM 741 N N . ILE A 1 91 ? -17.774 -16.079 26.945 1.00 69.75 91 ILE A N 1
ATOM 742 C CA . ILE A 1 91 ? -17.983 -15.715 28.354 1.00 69.75 91 ILE A CA 1
ATOM 743 C C . ILE A 1 91 ? -18.069 -16.960 29.265 1.00 69.75 91 ILE A C 1
ATOM 745 O O . ILE A 1 91 ? -19.049 -17.202 29.954 1.00 69.75 91 ILE A O 1
ATOM 749 N N . ASP A 1 92 ? -17.021 -17.779 29.265 1.00 62.75 92 ASP A N 1
ATOM 750 C CA . ASP A 1 92 ? -16.891 -18.967 30.111 1.00 62.75 92 ASP A CA 1
ATOM 751 C C . ASP A 1 92 ? -15.966 -18.624 31.294 1.00 62.75 92 ASP A C 1
ATOM 753 O O . ASP A 1 92 ? -14.849 -19.122 31.345 1.00 62.75 92 ASP A O 1
ATOM 757 N N . GLU A 1 93 ? -16.350 -17.678 32.165 1.00 60.47 93 GLU A N 1
ATOM 758 C CA . GLU A 1 93 ? -15.597 -17.211 33.365 1.00 60.47 93 GLU A CA 1
ATOM 759 C C . GLU A 1 93 ? -14.102 -16.838 33.160 1.00 60.47 93 GLU A C 1
ATOM 761 O O . GLU A 1 93 ? -13.367 -16.608 34.117 1.00 60.47 93 GLU A O 1
ATOM 766 N N . ARG A 1 94 ? -13.621 -16.747 31.914 1.00 61.75 94 ARG A N 1
ATOM 767 C CA . ARG A 1 94 ? -12.207 -16.532 31.572 1.00 61.75 94 ARG A CA 1
ATOM 768 C C . ARG A 1 94 ? -11.944 -15.072 31.217 1.00 61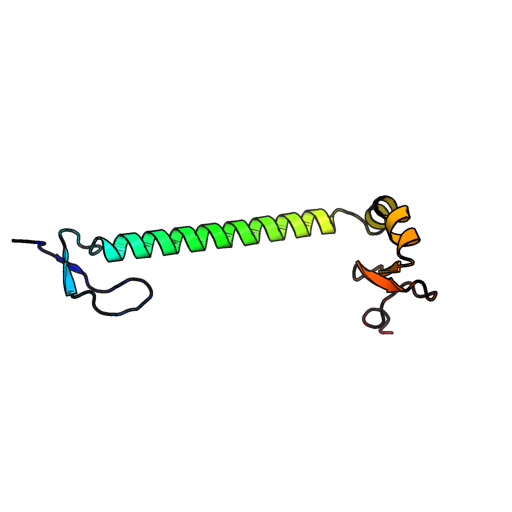.75 94 ARG A C 1
ATOM 770 O O . ARG A 1 94 ? -12.468 -14.562 30.231 1.00 61.75 94 ARG A O 1
ATOM 777 N N . GLU A 1 95 ? -11.057 -14.431 31.974 1.00 65.75 95 GLU A N 1
ATOM 778 C CA . GLU A 1 95 ? -10.575 -13.064 31.702 1.00 65.75 95 GLU A CA 1
ATOM 779 C C . GLU A 1 95 ? -9.455 -13.015 30.636 1.00 65.75 95 GLU A C 1
ATOM 781 O O . GLU A 1 95 ? -9.216 -11.985 30.000 1.00 65.75 95 GLU A O 1
ATOM 786 N N . TYR A 1 96 ? -8.792 -14.151 30.390 1.00 67.75 96 TYR A N 1
ATOM 787 C CA . TYR A 1 96 ? -7.663 -14.286 29.463 1.00 67.75 96 TYR A CA 1
ATOM 788 C C . TYR A 1 96 ? -7.902 -15.416 28.463 1.00 67.75 96 TYR A C 1
ATOM 790 O O . TYR A 1 96 ? -8.536 -16.423 28.789 1.00 67.75 96 TYR A O 1
ATOM 798 N N . CYS A 1 97 ? -7.397 -15.268 27.235 1.00 72.94 97 CYS A N 1
ATOM 799 C CA . CYS A 1 97 ? -7.499 -16.325 26.230 1.00 72.94 97 CYS A CA 1
ATOM 800 C C . CYS A 1 97 ? -6.482 -17.439 26.522 1.00 72.94 97 CYS A C 1
ATOM 802 O O . CYS A 1 97 ? -5.493 -17.213 27.209 1.00 72.94 97 CYS A O 1
ATOM 804 N N . ASN A 1 98 ? -6.678 -18.633 25.955 1.00 70.50 98 ASN A N 1
ATOM 805 C CA . ASN A 1 98 ? -5.812 -19.800 26.205 1.00 70.50 98 ASN A CA 1
ATOM 806 C C . ASN A 1 98 ? -4.317 -19.554 25.909 1.00 70.50 98 ASN A C 1
ATOM 808 O O . ASN A 1 98 ? -3.472 -20.289 26.401 1.00 70.50 98 ASN A O 1
ATOM 812 N N . SER A 1 99 ? -3.994 -18.549 25.089 1.00 68.25 99 SER A N 1
ATOM 813 C CA . SER A 1 99 ? -2.620 -18.150 24.765 1.00 68.25 99 SER A CA 1
ATOM 814 C C . SER A 1 99 ? -2.027 -17.127 25.736 1.00 68.25 99 SER A C 1
ATOM 816 O O . SER A 1 99 ? -0.811 -17.042 25.817 1.00 68.25 99 SER A O 1
ATOM 818 N N . CYS A 1 100 ? -2.867 -16.358 26.436 1.00 68.94 100 CYS A N 1
ATOM 819 C CA . CYS A 1 100 ? -2.467 -15.325 27.400 1.00 68.94 100 CYS A CA 1
ATOM 820 C C . CYS A 1 100 ? -2.704 -15.796 28.859 1.00 68.94 100 CYS A C 1
ATOM 822 O O . CYS A 1 100 ? -2.438 -15.073 29.803 1.00 68.94 100 CYS A O 1
ATOM 824 N N . GLN A 1 101 ? -3.185 -17.036 29.044 1.00 64.75 101 GLN A N 1
ATOM 825 C CA . GLN A 1 101 ? -3.254 -17.770 30.320 1.00 64.75 101 GLN A CA 1
ATOM 826 C C . GLN A 1 101 ? -1.935 -18.489 30.683 1.00 64.75 101 GLN A C 1
ATOM 828 O O . GLN A 1 101 ? -1.942 -19.396 31.512 1.00 64.75 101 GLN A O 1
ATOM 833 N N . SER A 1 102 ? -0.818 -18.186 30.017 1.00 56.84 102 SER A N 1
ATOM 834 C CA . SER A 1 102 ? 0.450 -18.864 30.299 1.00 56.84 102 SER A CA 1
ATOM 835 C C . SER A 1 102 ? 1.085 -18.345 31.596 1.00 56.84 102 SER A C 1
ATOM 837 O O . SER A 1 102 ? 1.629 -17.243 31.589 1.00 56.84 102 SER A O 1
ATOM 839 N N . GLU A 1 103 ? 1.035 -19.226 32.608 1.00 54.78 103 GLU A N 1
ATOM 840 C CA . GLU A 1 103 ? 1.531 -19.183 34.007 1.00 54.78 103 GLU A CA 1
ATOM 841 C C . GLU A 1 103 ? 0.714 -18.397 35.043 1.00 54.78 103 GLU A C 1
ATOM 843 O O . GLU A 1 103 ? 0.667 -17.150 35.001 1.00 54.78 103 GLU A O 1
#

pLDDT: mean 77.86, std 8.92, range [51.78, 89.75]

Organism: NCBI:txid588596

Foldseek 3Di:
DAAPEAAQDQPPPRHGPRDHHNDNNHDPRNVVNVVVVVVVVVVVVVVVVVVVVVVVVVVPQALVNVCVVCVVVCVVVQWDAANVPRDTDHPPVDNHDPVRPDD

Radius of gyration: 26.91 Å; chains: 1; bounding box: 47×31×71 Å

Sequence (103 aa):
MIGEYSCPYLCNTGKACGNACIRPEGCRFHWKAKKRFYDRLRSESLRLEIQERLRSEIREKTYEEIMLAHRDTLAILNITLCKECLLPIKIDEREYCNSCQSE